Protein AF-A0A1M5PZ47-F1 (afdb_monomer)

Nearest PDB structures (foldseek):
  4nww-assembly1_B  TM=3.396E-01  e=5.829E-01  Orsay virus
  2ksv-assembly1_A  TM=4.263E-01  e=2.901E+00  Chryseobacterium proteolyticum
  2heq-assembly1_A  TM=3.522E-01  e=2.744E+00  Bacillus subtilis
  5va1-assembly1_A  TM=2.453E-01  e=4.043E+00  Homo sapiens
  7qfq-assembly1_A  TM=1.409E-01  e=3.240E+00  Clostridium botulinum

Foldseek 3Di:
DAPLPVPVQAEDEDDAQFKWFFAQAPPLFTAIDGPVCRSYGHDADQFWKKFWPAFWWFAPDPVDIDGDPFRMWTWHFPPPVDPPDHGTWTQTPVRDIGRSRGTDGGIMIGGNDHDDPPPPDDPDPPDDDDDDDDDDDDDD

Radius of gyration: 23.98 Å; Cα contacts (8 Å, |Δi|>4): 280; chains: 1; bounding box: 40×87×44 Å

Sequence (140 aa):
MCDYSLHAVASRPAKVGERLIATSFSGGTRGFAAEGEPKVAVCLLPGTELAFDQDVKYDQSWIWKKTTNFRVARFRKIDQDNPHRHHDALELPDGNVILVTHLSSGQRATVLQLPVSHQPEHATPTAEEHSKRNTPASAL

Secondary structure (DSSP, 8-state):
--GGGTTT--EEE--TT-EEEEEEPTTS-EEEEETTEEEEEEEPPTT-EEEESS--EEESSSS-EEE-S-SEEEEEE--TT-TTS--EEEE-TTS-EEEGGGBPTT-EEEEEE---------------------PPP---

Mean predicted aligned error: 10.0 Å

Solvent-accessible surface area (backbone atoms only — not comparable to full-atom values): 8350 Å² total; per-residue (Å²): 140,45,78,65,32,73,69,85,41,52,67,45,75,65,51,70,71,39,54,30,24,30,36,72,45,82,89,76,42,24,36,37,10,36,74,92,39,75,74,34,33,39,35,77,52,65,54,20,29,34,38,35,82,52,55,48,42,28,50,80,46,101,89,43,73,46,71,54,96,42,40,49,33,33,32,36,73,43,70,83,88,45,92,89,58,86,29,51,26,34,35,33,93,87,67,53,75,43,50,39,62,34,43,43,68,73,44,44,30,31,29,69,38,66,50,81,77,81,71,78,74,79,78,72,81,78,76,87,79,90,83,81,88,86,84,83,89,79,93,133

Organism: NCBI:txid1437360

pLDDT: mean 83.73, std 19.97, range [36.78, 98.69]

Structure (mmCIF, N/CA/C/O backbone):
data_AF-A0A1M5PZ47-F1
#
_entry.id   AF-A0A1M5PZ47-F1
#
loop_
_atom_site.group_PDB
_atom_site.id
_atom_site.type_symbol
_atom_site.label_atom_id
_atom_site.label_alt_id
_atom_site.label_comp_id
_atom_site.label_asym_id
_atom_site.label_entity_id
_atom_site.label_seq_id
_atom_site.pdbx_PDB_ins_code
_atom_site.Cartn_x
_atom_site.Cartn_y
_atom_site.Cartn_z
_atom_site.occupancy
_atom_site.B_iso_or_equiv
_atom_site.auth_seq_id
_atom_site.auth_comp_id
_atom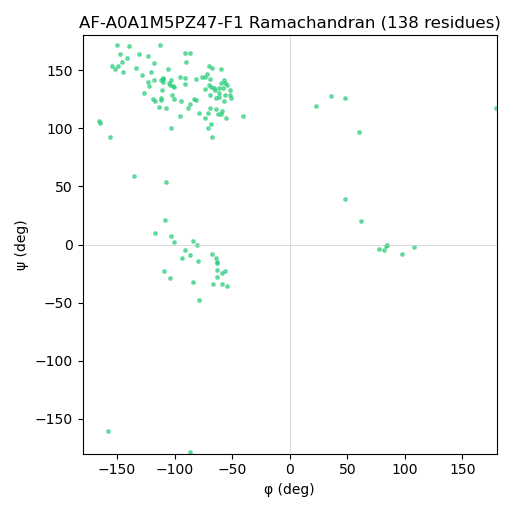_site.auth_asym_id
_atom_site.auth_atom_id
_atom_site.pdbx_PDB_model_num
ATOM 1 N N . MET A 1 1 ? 12.410 -5.212 5.366 1.00 64.94 1 MET A N 1
ATOM 2 C CA . MET A 1 1 ? 12.390 -3.778 5.012 1.00 64.94 1 MET A CA 1
ATOM 3 C C . MET A 1 1 ? 11.868 -3.669 3.584 1.00 64.94 1 MET A C 1
ATOM 5 O O . MET A 1 1 ? 12.267 -4.487 2.766 1.00 64.94 1 MET A O 1
ATOM 9 N N . CYS A 1 2 ? 10.932 -2.759 3.321 1.00 79.62 2 CYS A N 1
ATOM 10 C CA . CYS A 1 2 ? 10.276 -2.539 2.020 1.00 79.62 2 CYS A CA 1
ATOM 11 C C . CYS A 1 2 ? 10.666 -1.176 1.443 1.00 79.62 2 CYS A C 1
ATOM 13 O O . CYS A 1 2 ? 11.276 -0.367 2.150 1.00 79.62 2 CYS A O 1
ATOM 15 N N . ASP A 1 3 ? 10.292 -0.885 0.201 1.00 78.31 3 ASP A N 1
ATOM 16 C CA . ASP A 1 3 ? 10.836 0.265 -0.527 1.00 78.31 3 ASP A CA 1
ATOM 17 C C . ASP A 1 3 ? 10.406 1.597 0.103 1.00 78.31 3 ASP A C 1
ATOM 19 O O . ASP A 1 3 ? 11.182 2.545 0.184 1.00 78.31 3 ASP A O 1
ATOM 23 N N . TYR A 1 4 ? 9.193 1.666 0.652 1.00 70.19 4 TYR A N 1
ATOM 24 C CA . TYR A 1 4 ? 8.707 2.853 1.368 1.00 70.19 4 TYR A CA 1
ATOM 25 C C . TYR A 1 4 ? 9.201 2.959 2.822 1.00 70.19 4 TYR A C 1
ATOM 27 O O . TYR A 1 4 ? 8.895 3.944 3.488 1.00 70.19 4 TYR A O 1
ATOM 35 N N . SER A 1 5 ? 9.992 1.997 3.315 1.00 67.38 5 SER A N 1
ATOM 36 C CA . SER A 1 5 ? 10.646 2.061 4.639 1.00 67.38 5 SER A CA 1
ATOM 37 C C . SER A 1 5 ? 12.129 2.462 4.587 1.00 67.38 5 SER A C 1
ATOM 39 O O . SER A 1 5 ? 12.775 2.544 5.628 1.00 67.38 5 SER A O 1
ATOM 41 N N . LEU A 1 6 ? 12.676 2.746 3.395 1.00 60.38 6 LEU A N 1
ATOM 42 C CA . LEU A 1 6 ? 14.108 3.008 3.173 1.00 60.38 6 LEU A CA 1
ATOM 43 C C . LEU A 1 6 ? 14.671 4.262 3.880 1.00 60.38 6 LEU A C 1
ATOM 45 O O . LEU A 1 6 ? 15.884 4.368 4.037 1.00 60.38 6 LEU A O 1
ATOM 49 N N . HIS A 1 7 ? 13.834 5.186 4.365 1.00 62.53 7 HIS A N 1
ATOM 50 C CA . HIS A 1 7 ? 14.267 6.470 4.943 1.00 62.53 7 HIS A CA 1
ATOM 51 C C . HIS A 1 7 ? 14.120 6.561 6.474 1.00 62.53 7 HIS A C 1
ATOM 53 O O . HIS A 1 7 ? 13.512 7.498 6.984 1.00 62.53 7 HIS A O 1
ATOM 59 N N . ALA A 1 8 ? 14.681 5.600 7.217 1.00 65.12 8 ALA A N 1
ATOM 60 C CA . ALA A 1 8 ? 14.681 5.580 8.694 1.00 65.12 8 ALA A CA 1
ATOM 61 C C . ALA A 1 8 ? 13.285 5.510 9.353 1.00 65.12 8 ALA A C 1
ATOM 63 O O . ALA A 1 8 ? 13.120 5.818 10.534 1.00 65.12 8 ALA A O 1
ATOM 64 N N . VAL A 1 9 ? 12.275 5.064 8.604 1.00 80.00 9 VAL A N 1
ATOM 65 C CA . VAL A 1 9 ? 10.937 4.803 9.138 1.00 80.00 9 VAL A CA 1
ATOM 66 C C . VAL A 1 9 ? 10.939 3.412 9.765 1.00 80.00 9 VAL A C 1
ATOM 68 O O . VAL A 1 9 ? 11.286 2.430 9.105 1.00 80.00 9 VAL A O 1
ATOM 71 N N . ALA A 1 10 ? 10.539 3.311 11.035 1.00 88.94 10 ALA A N 1
ATOM 72 C CA . ALA A 1 10 ? 10.341 2.018 11.682 1.00 88.94 10 ALA A CA 1
ATOM 73 C C . ALA A 1 10 ? 9.374 1.166 10.846 1.00 88.94 10 ALA A C 1
ATOM 75 O O . ALA A 1 10 ? 8.365 1.675 10.361 1.00 88.94 10 ALA A O 1
ATOM 76 N N . SER A 1 11 ? 9.671 -0.121 10.665 1.00 92.38 11 SER A N 1
ATOM 77 C CA . SER A 1 11 ? 8.835 -1.003 9.848 1.00 92.38 11 SER A CA 1
ATOM 78 C C . SER A 1 11 ? 8.550 -2.330 10.531 1.00 92.38 11 SER A C 1
ATOM 80 O O . SER A 1 11 ? 9.344 -2.814 11.338 1.00 92.38 11 SER A O 1
ATOM 82 N N . ARG A 1 12 ? 7.405 -2.923 10.193 1.00 95.31 12 ARG A N 1
ATOM 83 C CA . ARG A 1 12 ? 6.991 -4.252 10.659 1.00 95.31 12 ARG A CA 1
ATOM 84 C C . ARG A 1 12 ? 6.201 -4.991 9.576 1.00 95.31 12 ARG A C 1
ATOM 86 O O . ARG A 1 12 ? 5.634 -4.330 8.709 1.00 95.31 12 ARG A O 1
ATOM 93 N N . PRO A 1 13 ? 6.135 -6.332 9.599 1.00 95.69 13 PRO A N 1
ATOM 94 C CA . PRO A 1 13 ? 5.319 -7.078 8.646 1.00 95.69 13 PRO A CA 1
ATOM 95 C C . PRO A 1 13 ? 3.818 -6.833 8.861 1.00 95.69 13 PRO A C 1
ATOM 97 O O . PRO A 1 13 ? 3.369 -6.565 9.982 1.00 95.69 13 PRO A O 1
ATOM 100 N N . ALA A 1 14 ? 3.059 -6.949 7.775 1.00 96.69 14 ALA A N 1
ATOM 101 C CA . ALA A 1 14 ? 1.602 -6.952 7.787 1.00 96.69 14 ALA A CA 1
ATOM 102 C C . ALA A 1 14 ? 1.025 -8.227 8.413 1.00 96.69 14 ALA A C 1
ATOM 104 O O . ALA A 1 14 ? 1.639 -9.296 8.364 1.00 96.69 14 ALA A O 1
ATOM 105 N N . LYS A 1 15 ? -0.185 -8.117 8.962 1.00 97.06 15 LYS A N 1
ATOM 106 C CA . LYS A 1 15 ? -0.958 -9.241 9.507 1.00 97.06 15 LYS A CA 1
ATOM 107 C C . LYS A 1 15 ? -2.294 -9.380 8.784 1.00 97.06 15 LYS A C 1
ATOM 109 O O . LYS A 1 15 ? -2.879 -8.389 8.364 1.00 97.06 15 LYS A O 1
ATOM 114 N N . VAL A 1 16 ? -2.800 -10.606 8.669 1.00 97.88 16 VAL A N 1
ATOM 115 C CA . VAL A 1 16 ? -4.150 -10.856 8.134 1.00 97.88 16 VAL A CA 1
ATOM 116 C C . VAL A 1 16 ? -5.198 -10.138 8.989 1.00 97.88 16 VAL A C 1
ATOM 118 O O . VAL A 1 16 ? -5.088 -10.110 10.213 1.00 97.88 16 VAL A O 1
ATOM 121 N N . GLY A 1 17 ? -6.197 -9.539 8.340 1.00 97.44 17 GLY A N 1
ATOM 122 C CA . GLY A 1 17 ? -7.259 -8.757 8.977 1.00 97.44 17 GLY A CA 1
ATOM 123 C C . GLY A 1 17 ? -6.844 -7.343 9.397 1.00 97.44 17 GLY A C 1
ATOM 124 O O . GLY A 1 17 ? -7.682 -6.568 9.855 1.00 97.44 17 GLY A O 1
ATOM 125 N N . GLU A 1 18 ? -5.573 -6.973 9.237 1.00 96.94 18 GLU A N 1
ATOM 126 C CA . GLU A 1 18 ? -5.078 -5.657 9.622 1.00 96.94 18 GLU A CA 1
ATOM 127 C C . GLU A 1 18 ? -5.644 -4.548 8.725 1.00 96.94 18 GLU A C 1
ATOM 129 O O . GLU A 1 18 ? -5.664 -4.679 7.499 1.00 96.94 18 GLU A O 1
ATOM 134 N N . ARG A 1 19 ? -6.073 -3.435 9.339 1.00 98.19 19 ARG A N 1
ATOM 135 C CA . ARG A 1 19 ? -6.499 -2.220 8.635 1.00 98.19 19 ARG A CA 1
ATOM 136 C C . ARG A 1 19 ? -5.315 -1.293 8.388 1.00 98.19 19 ARG A C 1
ATOM 138 O O . ARG A 1 19 ? -4.695 -0.775 9.319 1.00 98.19 19 ARG A O 1
ATOM 145 N N . LEU A 1 20 ? -5.047 -1.069 7.113 1.00 98.31 20 LEU A N 1
ATOM 146 C CA . LEU A 1 20 ? -3.978 -0.238 6.594 1.00 98.31 20 LEU A CA 1
ATOM 147 C C . LEU A 1 20 ? -4.524 1.076 6.050 1.00 98.31 20 LEU A C 1
ATOM 149 O O . LEU A 1 20 ? -5.635 1.142 5.525 1.00 98.31 20 LEU A O 1
ATOM 153 N N . ILE A 1 21 ? -3.692 2.107 6.108 1.00 97.81 21 ILE A N 1
ATOM 154 C CA . ILE A 1 21 ? -3.918 3.404 5.487 1.00 97.81 21 ILE A CA 1
ATOM 155 C C . ILE A 1 21 ? -2.719 3.779 4.615 1.00 97.81 21 ILE A C 1
ATOM 157 O O . ILE A 1 21 ? -1.562 3.720 5.046 1.00 97.81 21 ILE A O 1
ATOM 161 N N . ALA A 1 22 ? -2.997 4.171 3.372 1.00 96.81 22 ALA A N 1
ATOM 162 C CA . ALA A 1 22 ? -2.004 4.715 2.460 1.00 96.81 22 ALA A CA 1
ATOM 163 C C . ALA A 1 22 ? -1.452 6.020 3.048 1.00 96.81 22 ALA A C 1
ATOM 165 O O . ALA A 1 22 ? -2.170 7.013 3.162 1.00 96.81 22 ALA A O 1
ATOM 166 N N . THR A 1 23 ? -0.185 6.010 3.441 1.00 94.62 23 THR A N 1
ATOM 167 C CA . THR A 1 23 ? 0.457 7.082 4.205 1.00 94.62 23 THR A CA 1
ATOM 168 C C . THR A 1 23 ? 1.655 7.615 3.446 1.00 94.62 23 THR A C 1
ATOM 170 O O . THR A 1 23 ? 2.444 6.851 2.890 1.00 94.62 23 THR A O 1
ATOM 173 N N . SER A 1 24 ? 1.792 8.938 3.419 1.00 91.94 24 SER A N 1
ATOM 174 C CA . SER A 1 24 ? 3.028 9.582 2.985 1.00 91.94 24 SER A CA 1
ATOM 175 C C . SER A 1 24 ? 3.969 9.702 4.180 1.00 91.94 24 SER A C 1
ATOM 177 O O . SER A 1 24 ? 3.619 10.318 5.185 1.00 91.94 24 SER A O 1
ATOM 179 N N . PHE A 1 25 ? 5.148 9.100 4.068 1.00 88.44 25 PHE A N 1
ATOM 180 C CA . PHE A 1 25 ? 6.177 9.126 5.098 1.00 88.44 25 PHE A CA 1
ATOM 181 C C . PHE A 1 25 ? 7.137 10.307 4.898 1.00 88.44 25 PHE A C 1
ATOM 183 O O . PHE A 1 25 ? 7.180 10.943 3.839 1.00 88.44 25 PHE A O 1
ATOM 190 N N . SER A 1 26 ? 7.924 10.614 5.933 1.00 76.62 26 SER A N 1
ATOM 191 C CA . SER A 1 26 ? 9.000 11.605 5.853 1.00 76.62 26 SER A CA 1
ATOM 192 C C . SER A 1 26 ? 9.981 11.227 4.739 1.00 76.62 26 SER A C 1
ATOM 194 O O . SER A 1 26 ? 10.513 10.120 4.741 1.00 76.62 26 SER A O 1
ATOM 196 N N . GLY A 1 27 ? 10.201 12.138 3.788 1.00 71.62 27 GLY A N 1
ATOM 197 C CA . GLY A 1 27 ? 10.962 11.871 2.558 1.00 71.62 27 GLY A CA 1
ATOM 198 C C . GLY A 1 27 ? 10.101 11.788 1.292 1.00 71.62 27 GLY A C 1
ATOM 199 O O . GLY A 1 27 ? 10.640 11.651 0.202 1.00 71.62 27 GLY A O 1
ATOM 200 N N . GLY A 1 28 ? 8.773 11.912 1.412 1.00 74.12 28 GLY A N 1
ATOM 201 C CA . GLY A 1 28 ? 7.863 12.026 0.266 1.00 74.12 28 GLY A CA 1
ATOM 202 C C . GLY A 1 28 ? 7.458 10.691 -0.363 1.00 74.12 28 GLY A C 1
ATOM 203 O O . GLY A 1 28 ? 6.641 10.676 -1.282 1.00 74.12 28 GLY A O 1
ATOM 204 N N . THR A 1 29 ? 7.964 9.569 0.151 1.00 85.38 29 THR A N 1
ATOM 205 C CA . THR A 1 29 ? 7.539 8.234 -0.273 1.00 85.38 29 THR A CA 1
ATOM 206 C C . THR A 1 29 ? 6.154 7.917 0.282 1.00 85.38 29 THR A C 1
ATOM 208 O O . THR A 1 29 ? 5.790 8.311 1.393 1.00 85.38 29 THR A O 1
ATOM 211 N N . ARG A 1 30 ? 5.352 7.198 -0.503 1.00 91.69 30 ARG A N 1
ATOM 212 C CA . ARG A 1 30 ? 4.040 6.713 -0.076 1.00 91.69 30 ARG A CA 1
ATOM 213 C C . ARG A 1 30 ? 4.077 5.202 0.092 1.00 91.69 30 ARG A C 1
ATOM 215 O O . ARG A 1 30 ? 4.716 4.507 -0.692 1.00 91.69 30 ARG A O 1
ATOM 222 N N . GLY A 1 31 ? 3.414 4.725 1.133 1.00 94.56 31 GLY A N 1
ATOM 223 C CA . GLY A 1 31 ? 3.362 3.321 1.516 1.00 94.56 31 GLY A CA 1
ATOM 224 C C . GLY A 1 31 ? 2.138 3.031 2.368 1.00 94.56 31 GLY A C 1
ATOM 225 O O . GLY A 1 31 ? 1.189 3.814 2.380 1.00 94.56 31 GLY A O 1
ATOM 226 N N . PHE A 1 32 ? 2.169 1.929 3.109 1.00 96.69 32 PHE A N 1
ATOM 227 C CA . PHE A 1 32 ? 1.109 1.568 4.046 1.00 96.69 32 PHE A CA 1
ATOM 228 C C . PHE A 1 32 ? 1.582 1.704 5.490 1.00 96.69 32 PHE A C 1
ATOM 230 O O . PHE A 1 32 ? 2.727 1.393 5.810 1.00 96.69 32 PHE A O 1
ATOM 237 N N . ALA A 1 33 ? 0.680 2.144 6.358 1.00 96.62 33 ALA A N 1
ATOM 238 C CA . ALA A 1 33 ? 0.812 2.100 7.810 1.00 96.62 33 ALA A CA 1
ATOM 239 C 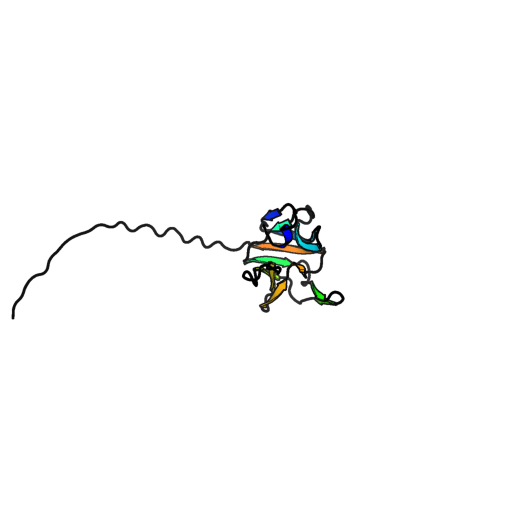C . ALA A 1 33 ? -0.469 1.507 8.405 1.00 96.62 33 ALA A C 1
ATOM 241 O O . ALA A 1 33 ? -1.497 1.478 7.728 1.00 96.62 33 ALA A O 1
ATOM 242 N N . ALA A 1 34 ? -0.446 1.069 9.661 1.00 97.00 34 ALA A N 1
ATOM 243 C CA . ALA A 1 34 ? -1.689 0.755 10.361 1.00 97.00 34 ALA A CA 1
ATOM 244 C C . ALA A 1 34 ? -2.439 2.047 10.706 1.00 97.00 34 ALA A C 1
ATOM 246 O O . ALA A 1 34 ? -1.808 3.060 11.009 1.00 97.00 34 ALA A O 1
ATOM 247 N N . GLU A 1 35 ? -3.776 2.017 10.709 1.00 92.69 35 GLU A N 1
ATOM 248 C CA . GLU A 1 35 ? -4.590 3.217 10.987 1.00 92.69 35 GLU A CA 1
ATOM 249 C C . GLU A 1 35 ? -4.239 3.896 12.324 1.00 92.69 35 GLU A C 1
ATOM 251 O O . GLU A 1 35 ? -4.256 5.123 12.412 1.00 92.69 35 GLU A O 1
ATOM 256 N N . GLY A 1 36 ? -3.888 3.113 13.350 1.00 92.19 36 GLY A N 1
ATOM 257 C CA . GLY A 1 36 ? -3.487 3.617 14.669 1.00 92.19 3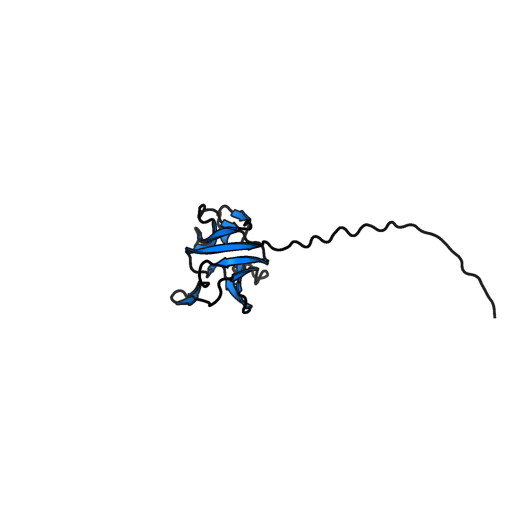6 GLY A CA 1
ATOM 258 C C . GLY A 1 36 ? -2.000 3.968 14.812 1.00 92.19 36 GLY A C 1
ATOM 259 O O . GLY A 1 36 ? -1.612 4.551 15.820 1.00 92.19 36 GLY A O 1
ATOM 260 N N . GLU A 1 37 ? -1.159 3.635 13.829 1.00 93.25 37 GLU A N 1
ATOM 261 C CA . GLU A 1 37 ? 0.305 3.766 13.911 1.00 93.25 37 GLU A CA 1
ATOM 262 C C . GLU A 1 37 ? 0.901 4.385 12.626 1.00 93.25 37 GLU A C 1
ATOM 264 O O . GLU A 1 37 ? 1.777 3.788 11.999 1.00 93.25 37 GLU A O 1
ATOM 269 N N . PRO A 1 38 ? 0.503 5.607 12.212 1.00 90.00 38 PRO A N 1
ATOM 270 C CA . PRO A 1 38 ? 0.894 6.189 10.918 1.00 90.00 38 PRO A CA 1
ATOM 271 C C . PRO A 1 38 ? 2.402 6.458 10.757 1.00 90.00 38 PRO A C 1
ATOM 273 O O . PRO A 1 38 ? 2.866 6.761 9.662 1.00 90.00 38 PRO A O 1
ATOM 276 N N . LYS A 1 39 ? 3.186 6.370 11.840 1.00 90.12 39 LYS A N 1
ATOM 277 C CA . LYS A 1 39 ? 4.651 6.540 11.827 1.00 90.12 39 LYS A CA 1
ATOM 278 C C . LYS A 1 39 ? 5.417 5.228 11.624 1.00 90.12 39 LYS A C 1
ATOM 280 O O . LYS A 1 39 ? 6.641 5.267 11.531 1.00 90.12 39 LYS A O 1
ATOM 285 N N . VAL A 1 40 ? 4.724 4.088 11.585 1.00 92.69 40 VAL A N 1
ATOM 286 C CA . VAL A 1 40 ? 5.322 2.763 11.399 1.00 92.69 40 VAL A CA 1
ATOM 287 C C . VAL A 1 40 ? 4.866 2.205 10.058 1.00 92.69 40 VAL A C 1
ATOM 289 O O . VAL A 1 40 ? 3.677 1.996 9.824 1.00 92.69 40 VAL A O 1
ATOM 292 N N . ALA A 1 41 ? 5.821 1.953 9.168 1.00 94.31 41 ALA A N 1
ATOM 293 C CA . ALA A 1 41 ? 5.545 1.341 7.882 1.00 94.31 41 ALA A CA 1
ATOM 294 C C . ALA A 1 41 ? 5.125 -0.122 8.069 1.00 94.31 41 ALA A C 1
ATOM 296 O O . ALA A 1 41 ? 5.823 -0.921 8.701 1.00 94.31 41 ALA A O 1
ATOM 297 N N . VAL A 1 42 ? 3.996 -0.487 7.475 1.00 96.44 42 VAL A N 1
ATOM 298 C CA . VAL A 1 42 ? 3.536 -1.870 7.407 1.00 96.44 42 VAL A CA 1
ATOM 299 C C . VAL A 1 42 ? 3.982 -2.460 6.083 1.00 96.44 42 VAL A C 1
ATOM 301 O O . VAL A 1 42 ? 3.490 -2.081 5.029 1.00 96.44 42 VAL A O 1
ATOM 304 N N . CYS A 1 43 ? 4.930 -3.383 6.170 1.00 95.50 43 CYS A N 1
ATOM 305 C CA . CYS A 1 43 ? 5.567 -4.066 5.060 1.00 95.50 43 CYS A CA 1
ATOM 306 C C . CYS A 1 43 ? 4.722 -5.235 4.543 1.00 95.50 43 CYS A C 1
ATOM 308 O O . CYS A 1 43 ? 4.420 -6.165 5.295 1.00 95.50 43 CYS A O 1
ATOM 310 N N . LEU A 1 44 ? 4.414 -5.220 3.246 1.00 96.31 44 LEU A N 1
ATOM 311 C CA . LEU A 1 44 ? 3.683 -6.285 2.554 1.00 96.31 44 LEU A CA 1
ATOM 312 C C . LEU A 1 44 ? 4.649 -7.269 1.886 1.00 96.31 44 LEU A C 1
ATOM 314 O O . LEU A 1 44 ? 5.702 -6.876 1.380 1.00 96.31 44 LEU A O 1
ATOM 318 N N . LEU A 1 45 ? 4.284 -8.551 1.874 1.00 95.38 45 LEU A N 1
ATOM 319 C CA . LEU A 1 45 ? 5.019 -9.578 1.140 1.00 95.38 45 LEU A CA 1
ATOM 320 C C . LEU A 1 45 ? 4.439 -9.704 -0.278 1.00 95.38 45 LEU A C 1
ATOM 322 O O . LEU A 1 45 ? 3.221 -9.603 -0.433 1.00 95.38 45 LEU A O 1
ATOM 326 N N . PRO A 1 46 ? 5.255 -9.939 -1.326 1.00 95.75 46 PRO A N 1
ATOM 327 C CA . PRO A 1 46 ? 4.737 -10.266 -2.656 1.00 95.75 46 PRO A CA 1
ATOM 328 C C . PRO A 1 46 ? 3.716 -11.408 -2.585 1.00 95.75 46 PRO A C 1
ATOM 330 O O . PRO A 1 46 ? 4.004 -12.459 -2.024 1.00 95.75 46 PRO A O 1
ATOM 333 N N . GLY A 1 47 ? 2.522 -11.180 -3.127 1.00 96.62 47 GLY A N 1
ATOM 334 C CA . GLY A 1 47 ? 1.371 -12.074 -3.026 1.00 96.62 47 GLY A CA 1
ATOM 335 C C . GLY A 1 47 ? 0.362 -11.711 -1.931 1.00 96.62 47 GLY A C 1
ATOM 336 O O . GLY A 1 47 ? -0.715 -12.293 -1.920 1.00 96.62 47 GLY A O 1
ATOM 337 N N . THR A 1 48 ? 0.647 -10.747 -1.045 1.00 98.25 48 THR A N 1
ATOM 338 C CA . THR A 1 48 ? -0.343 -10.237 -0.082 1.00 98.25 48 THR A CA 1
ATOM 339 C C . THR A 1 48 ? -1.529 -9.615 -0.817 1.00 98.25 48 THR A C 1
ATOM 341 O O . THR A 1 48 ? -1.338 -8.757 -1.676 1.00 98.25 48 THR A O 1
ATOM 344 N N . GLU A 1 49 ? -2.751 -9.992 -0.457 1.00 98.44 49 GLU A N 1
ATOM 345 C CA . GLU A 1 49 ? -3.964 -9.425 -1.050 1.00 98.44 49 GLU A CA 1
ATOM 346 C C . GLU A 1 49 ? -4.628 -8.422 -0.114 1.00 98.44 49 GLU A C 1
ATOM 348 O O . GLU A 1 49 ? -4.686 -8.614 1.104 1.00 98.44 49 GLU A O 1
ATOM 353 N N . LEU A 1 50 ? -5.140 -7.347 -0.702 1.00 98.69 50 LEU A N 1
ATOM 354 C CA . LEU A 1 50 ? -5.761 -6.230 -0.009 1.00 98.69 50 LEU A CA 1
ATOM 355 C C . LEU A 1 50 ? -7.188 -6.022 -0.516 1.00 98.69 50 LEU A C 1
ATOM 357 O O . LEU A 1 50 ? -7.418 -6.054 -1.724 1.00 98.69 50 LEU A O 1
ATOM 361 N N . ALA A 1 51 ? -8.113 -5.720 0.394 1.00 98.69 51 ALA A N 1
ATOM 362 C CA . ALA A 1 51 ? -9.432 -5.174 0.084 1.00 98.69 51 ALA A CA 1
ATOM 363 C C . ALA A 1 51 ? -9.487 -3.702 0.485 1.00 98.69 51 ALA A C 1
ATOM 365 O O . ALA A 1 51 ? -9.363 -3.380 1.659 1.00 98.69 51 ALA A O 1
ATOM 366 N N . PHE A 1 52 ? -9.692 -2.812 -0.473 1.00 98.69 52 PHE A N 1
ATOM 367 C CA . PHE A 1 52 ? -9.866 -1.386 -0.252 1.00 98.69 52 PHE A CA 1
ATOM 368 C C . PHE A 1 52 ? -11.302 -1.059 0.157 1.00 98.69 52 PHE A C 1
ATOM 370 O O . PHE A 1 52 ? -12.260 -1.605 -0.391 1.00 98.69 52 PHE A O 1
ATOM 377 N N . ASP A 1 53 ? -11.455 -0.094 1.067 1.00 98.50 53 ASP A N 1
ATOM 378 C CA . ASP A 1 53 ? -12.776 0.380 1.501 1.00 98.50 53 ASP A CA 1
ATOM 379 C C . ASP A 1 53 ? -13.557 1.013 0.325 1.00 98.50 53 ASP A C 1
ATOM 381 O O . ASP A 1 53 ? -14.787 1.013 0.318 1.00 98.50 53 ASP A O 1
ATOM 385 N N . GLN A 1 54 ? -12.848 1.566 -0.667 1.00 98.38 54 GLN A N 1
ATOM 386 C CA . GLN A 1 54 ? -13.372 2.250 -1.855 1.00 98.38 54 GLN A CA 1
ATOM 387 C C . GLN A 1 54 ? -12.556 1.869 -3.096 1.00 98.38 54 GLN A C 1
ATOM 389 O O . GLN A 1 54 ? -11.500 1.251 -2.979 1.00 98.38 54 GLN A O 1
ATOM 394 N N . ASP A 1 55 ? -13.024 2.262 -4.280 1.00 98.44 55 ASP A N 1
ATOM 395 C CA . ASP A 1 55 ? -12.303 2.006 -5.529 1.00 98.44 55 ASP A CA 1
ATOM 396 C C . ASP A 1 55 ? -10.895 2.610 -5.486 1.00 98.44 55 ASP A C 1
ATOM 398 O O . ASP A 1 55 ? -10.724 3.763 -5.075 1.00 98.44 55 ASP A O 1
ATOM 402 N N . VAL A 1 56 ? -9.892 1.838 -5.915 1.00 98.12 56 VAL A N 1
ATOM 403 C CA . VAL A 1 56 ? -8.482 2.239 -5.827 1.00 98.12 56 VAL A CA 1
ATOM 404 C C . VAL A 1 56 ? -8.249 3.506 -6.647 1.00 98.12 56 VAL A C 1
ATOM 406 O O . VAL A 1 56 ? -8.551 3.549 -7.844 1.00 98.12 56 VAL A O 1
ATOM 409 N N . LYS A 1 57 ? -7.670 4.523 -6.006 1.00 97.50 57 LYS A N 1
ATOM 410 C CA . LYS A 1 57 ? -7.266 5.800 -6.607 1.00 97.50 57 LYS A CA 1
ATOM 411 C C . LYS A 1 57 ? -5.755 5.933 -6.639 1.00 97.50 57 LYS A C 1
ATOM 413 O O . LYS A 1 57 ? -5.070 5.573 -5.679 1.00 97.50 57 LYS A O 1
ATOM 418 N N . TYR A 1 58 ? -5.230 6.500 -7.713 1.00 96.19 58 TYR A N 1
ATOM 419 C CA . TYR A 1 58 ? -3.802 6.740 -7.860 1.00 96.19 58 TYR A CA 1
ATOM 420 C C . TYR A 1 58 ? -3.521 7.983 -8.700 1.00 96.19 58 TYR A C 1
ATOM 422 O O . TYR A 1 58 ? -4.326 8.397 -9.536 1.00 96.19 58 TYR A O 1
ATOM 430 N N . ASP A 1 59 ? -2.371 8.587 -8.451 1.00 92.81 59 ASP A N 1
ATOM 431 C CA . ASP A 1 59 ? -1.871 9.761 -9.141 1.00 92.81 59 ASP A CA 1
ATOM 432 C C . ASP A 1 59 ? -1.287 9.298 -10.492 1.00 92.81 59 ASP A C 1
ATOM 434 O O . ASP A 1 59 ? -0.317 8.539 -10.547 1.00 92.81 59 ASP A O 1
ATOM 438 N N . GLN A 1 60 ? -1.913 9.700 -11.603 1.00 88.25 60 GLN A N 1
ATOM 439 C CA .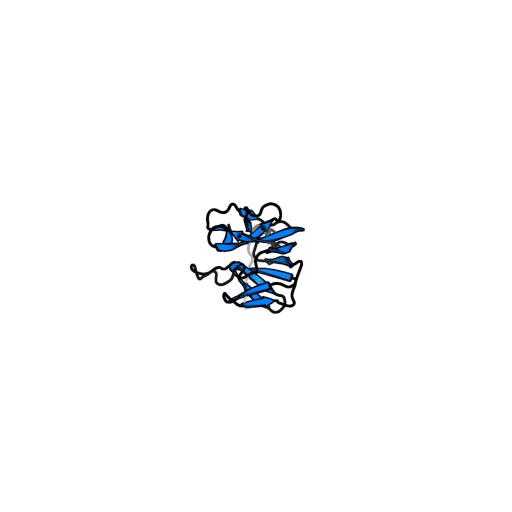 GLN A 1 60 ? -1.415 9.426 -12.961 1.00 88.25 60 GLN A CA 1
ATOM 440 C C . GLN A 1 60 ? -0.380 10.477 -13.386 1.00 88.25 60 GLN A C 1
ATOM 442 O O . GLN A 1 60 ? 0.547 10.198 -14.140 1.00 88.25 60 GLN A O 1
ATOM 447 N N . SER A 1 61 ? -0.566 11.699 -12.900 1.00 84.31 61 SER A N 1
ATOM 448 C CA . SER A 1 61 ? 0.330 12.840 -13.035 1.00 84.31 61 SER A CA 1
ATOM 449 C C . SER A 1 61 ? 0.142 13.727 -11.803 1.00 84.31 61 SER A C 1
ATOM 451 O O . SER A 1 61 ? -0.800 13.536 -11.035 1.00 84.31 61 SER A O 1
ATOM 453 N N . TRP A 1 62 ? 0.990 14.738 -11.637 1.00 74.12 62 TRP A N 1
ATOM 454 C CA . TRP A 1 62 ? 0.941 15.674 -10.510 1.00 74.12 62 TRP A CA 1
ATOM 455 C C . TRP A 1 62 ? -0.414 16.395 -10.354 1.00 74.12 62 TRP A C 1
ATOM 457 O O . TRP A 1 62 ? -0.754 16.844 -9.265 1.00 74.12 62 TRP A O 1
ATOM 467 N N . ILE A 1 63 ? -1.200 16.491 -11.434 1.00 81.50 63 ILE A N 1
ATOM 468 C CA . ILE A 1 63 ? -2.487 17.209 -11.474 1.00 81.50 63 ILE A CA 1
ATOM 469 C C . ILE A 1 63 ? -3.683 16.243 -11.586 1.00 81.50 63 ILE A C 1
ATOM 471 O O . ILE A 1 63 ? -4.800 16.589 -11.210 1.00 81.50 63 ILE A O 1
ATOM 475 N N . TRP A 1 64 ? -3.473 15.023 -12.090 1.00 88.19 64 TRP A N 1
ATOM 476 C CA . TRP A 1 64 ? -4.556 14.109 -12.465 1.00 88.19 64 TRP A CA 1
ATOM 477 C C . TRP A 1 64 ? -4.545 12.834 -11.632 1.00 88.19 64 TRP A C 1
ATOM 479 O O . TRP A 1 64 ? -3.574 12.074 -11.635 1.00 88.19 64 TRP A O 1
ATOM 489 N N . LYS A 1 65 ? -5.679 12.575 -10.979 1.00 92.56 65 LYS A N 1
ATOM 490 C CA . LYS A 1 65 ? -5.955 11.325 -10.270 1.00 92.56 65 LYS A CA 1
ATOM 491 C C . LYS A 1 65 ? -6.847 10.438 -11.114 1.00 92.56 65 LYS A C 1
ATOM 493 O O . LYS A 1 65 ? -7.854 10.897 -11.651 1.00 92.56 65 LYS A O 1
ATOM 498 N N . LYS A 1 66 ? -6.512 9.157 -11.169 1.00 95.25 66 LYS A N 1
ATOM 499 C CA . LYS A 1 66 ? -7.344 8.127 -11.776 1.00 95.25 66 LYS A CA 1
ATOM 500 C C . LYS A 1 66 ? -7.998 7.297 -10.678 1.00 95.25 66 LYS A C 1
ATOM 502 O O . LYS A 1 66 ? -7.372 6.985 -9.668 1.00 95.25 66 LYS A O 1
ATOM 507 N N . THR A 1 67 ? -9.269 6.971 -10.879 1.00 96.88 67 THR A N 1
ATOM 508 C CA . THR A 1 67 ? -10.026 6.033 -10.042 1.00 96.88 67 THR A CA 1
ATOM 509 C C . THR A 1 67 ? -10.286 4.790 -10.878 1.00 96.88 67 THR A C 1
ATOM 511 O O . THR A 1 67 ? -10.627 4.896 -12.056 1.00 96.88 67 THR A O 1
ATOM 514 N N . THR A 1 68 ? -10.044 3.626 -10.296 1.00 96.38 68 THR A N 1
ATOM 515 C CA . THR A 1 68 ? -10.316 2.326 -10.918 1.00 96.38 68 THR A CA 1
ATOM 516 C C . THR A 1 68 ? -11.763 1.912 -10.636 1.00 96.38 68 THR A C 1
ATOM 518 O O . THR A 1 68 ? -12.496 2.640 -9.981 1.00 96.38 68 THR A O 1
ATOM 521 N N . ASN A 1 69 ? -12.183 0.743 -11.105 1.00 97.44 69 ASN A N 1
ATOM 522 C CA . ASN A 1 69 ? -13.434 0.083 -10.715 1.00 97.44 69 ASN A CA 1
ATOM 523 C C . ASN A 1 69 ? -13.172 -1.158 -9.839 1.00 97.44 69 ASN A C 1
ATOM 525 O O . ASN A 1 69 ? -14.011 -2.054 -9.759 1.00 97.44 69 ASN A O 1
ATOM 529 N N . PHE A 1 70 ? -11.992 -1.230 -9.212 1.00 98.19 70 PHE A N 1
ATOM 530 C CA . PHE A 1 70 ? -11.565 -2.361 -8.395 1.00 98.19 70 PHE A CA 1
ATOM 531 C C . PHE A 1 70 ? -11.343 -1.934 -6.951 1.00 98.19 70 PHE A C 1
ATOM 533 O O . PHE A 1 70 ? -10.800 -0.867 -6.667 1.00 98.19 70 PHE A O 1
ATOM 540 N N . ARG A 1 71 ? -11.732 -2.820 -6.034 1.00 98.44 71 ARG A N 1
ATOM 541 C CA . ARG A 1 71 ? -11.512 -2.685 -4.586 1.00 98.44 71 ARG A CA 1
ATOM 542 C C . ARG A 1 71 ? -10.624 -3.778 -4.028 1.00 98.44 71 ARG A C 1
ATOM 544 O O . ARG A 1 71 ? -10.514 -3.921 -2.822 1.00 98.44 71 ARG A O 1
ATOM 551 N N . VAL A 1 72 ? -10.007 -4.569 -4.889 1.00 98.50 72 VAL A N 1
ATOM 552 C CA . VAL A 1 72 ? -9.063 -5.603 -4.489 1.00 98.50 72 VAL A CA 1
ATOM 553 C C . VAL A 1 72 ? -7.788 -5.433 -5.286 1.00 98.50 72 VAL A C 1
ATOM 555 O O . VAL A 1 72 ? -7.830 -5.002 -6.440 1.00 98.50 72 VAL A O 1
ATOM 558 N N . ALA A 1 73 ? -6.662 -5.742 -4.661 1.00 98.50 73 ALA A N 1
ATOM 559 C CA . ALA A 1 73 ? -5.377 -5.751 -5.332 1.00 98.50 73 ALA A CA 1
ATOM 560 C C . ALA A 1 73 ? -4.433 -6.751 -4.674 1.00 98.50 73 ALA A C 1
ATOM 562 O O . ALA A 1 73 ? -4.491 -6.972 -3.462 1.00 98.50 73 ALA A O 1
ATOM 563 N N . ARG A 1 74 ? -3.517 -7.298 -5.469 1.00 98.50 74 ARG A N 1
ATOM 564 C CA . ARG A 1 74 ? -2.417 -8.129 -4.992 1.00 98.50 74 ARG A CA 1
ATOM 565 C C . ARG A 1 74 ? -1.132 -7.319 -4.978 1.00 98.50 74 ARG A C 1
ATOM 567 O O . ARG A 1 74 ? -0.748 -6.719 -5.978 1.00 98.50 74 ARG A O 1
ATOM 574 N N . PHE A 1 75 ? -0.440 -7.316 -3.853 1.00 97.88 75 PHE A N 1
ATOM 575 C CA . PHE A 1 75 ? 0.878 -6.720 -3.746 1.00 97.88 75 PHE A CA 1
ATOM 576 C C . PHE A 1 75 ? 1.911 -7.553 -4.508 1.00 97.88 75 PHE A C 1
ATOM 578 O O . PHE A 1 75 ? 1.938 -8.780 -4.412 1.00 97.88 75 PHE A O 1
ATOM 585 N N . ARG A 1 76 ? 2.802 -6.890 -5.240 1.00 95.81 76 ARG A N 1
ATOM 586 C CA . ARG A 1 76 ? 3.934 -7.509 -5.938 1.00 95.81 76 ARG A CA 1
ATOM 587 C C . ARG A 1 76 ? 5.123 -6.555 -5.973 1.00 95.81 76 ARG A C 1
ATOM 589 O O . ARG A 1 76 ? 4.971 -5.355 -5.763 1.00 95.81 76 ARG A O 1
ATOM 596 N N . LYS A 1 77 ? 6.300 -7.098 -6.277 1.00 94.25 77 LYS A N 1
ATOM 597 C CA . LYS A 1 77 ? 7.484 -6.309 -6.633 1.00 94.25 77 LYS A CA 1
ATOM 598 C C . LYS A 1 77 ? 7.707 -6.381 -8.146 1.00 94.25 77 LYS A C 1
ATOM 600 O O . LYS A 1 77 ? 7.549 -7.455 -8.727 1.00 94.25 77 LYS A O 1
ATOM 605 N N . ILE A 1 78 ? 8.026 -5.253 -8.773 1.00 93.56 78 ILE A N 1
ATOM 606 C CA . ILE A 1 78 ? 8.321 -5.135 -10.212 1.00 93.56 78 ILE A CA 1
ATOM 607 C C . ILE A 1 78 ? 9.705 -4.527 -10.444 1.00 93.56 78 ILE A C 1
ATOM 609 O O . ILE A 1 78 ? 10.257 -3.913 -9.535 1.00 93.56 78 ILE A O 1
ATOM 613 N N . ASP A 1 79 ? 10.255 -4.698 -11.650 1.00 89.75 79 AS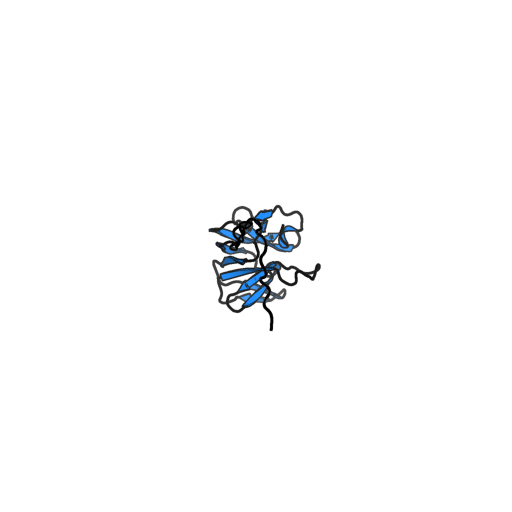P A N 1
ATOM 614 C CA . ASP A 1 79 ? 11.521 -4.091 -12.097 1.00 89.75 79 ASP A CA 1
ATOM 615 C C . ASP A 1 79 ? 12.670 -4.246 -11.081 1.00 89.75 79 ASP A C 1
ATOM 617 O O . ASP A 1 79 ? 13.410 -3.300 -10.827 1.00 89.75 79 ASP A O 1
ATOM 621 N N . GLN A 1 80 ? 12.776 -5.406 -10.417 1.00 86.44 80 GLN A N 1
ATOM 622 C CA . GLN A 1 80 ? 13.704 -5.624 -9.290 1.00 86.44 80 GLN A CA 1
ATOM 623 C C . GLN A 1 80 ? 15.186 -5.507 -9.678 1.00 86.44 80 GLN A C 1
ATOM 625 O O . GLN A 1 80 ? 16.051 -5.398 -8.814 1.00 86.44 80 GLN A O 1
ATOM 630 N N . ASP A 1 81 ? 15.470 -5.544 -10.972 1.00 87.88 81 ASP A N 1
ATOM 631 C CA . ASP A 1 81 ? 16.774 -5.357 -11.589 1.00 87.88 81 ASP A CA 1
ATOM 632 C C . ASP A 1 81 ? 17.183 -3.878 -11.717 1.00 87.88 81 ASP A C 1
ATOM 634 O O . ASP A 1 81 ? 18.359 -3.592 -11.942 1.00 87.88 81 ASP A O 1
ATOM 638 N N . ASN A 1 82 ? 16.257 -2.927 -11.538 1.00 87.00 82 ASN A N 1
ATOM 639 C CA . ASN A 1 82 ? 16.537 -1.497 -11.654 1.00 87.00 82 ASN A CA 1
ATOM 640 C C . ASN A 1 82 ? 16.648 -0.798 -10.283 1.00 87.00 82 ASN A C 1
ATOM 642 O O . ASN A 1 82 ? 15.633 -0.382 -9.726 1.00 87.00 82 ASN A O 1
ATOM 646 N N . PRO A 1 83 ? 17.860 -0.530 -9.771 1.00 82.38 83 PRO A N 1
ATOM 647 C CA . PRO A 1 83 ? 18.054 -0.000 -8.418 1.00 82.38 83 PRO A CA 1
ATOM 648 C C . PRO A 1 83 ? 17.535 1.434 -8.204 1.00 82.38 83 PRO A C 1
ATOM 650 O O . PRO A 1 83 ? 17.541 1.923 -7.077 1.00 82.38 83 PRO A O 1
ATOM 653 N N . HIS A 1 84 ? 17.122 2.139 -9.262 1.00 83.00 84 HIS A N 1
ATOM 654 C CA . HIS A 1 84 ? 16.693 3.539 -9.200 1.00 83.00 84 HIS A CA 1
ATOM 655 C C . HIS A 1 84 ? 15.171 3.722 -9.246 1.00 83.00 84 HIS A C 1
ATOM 657 O O . HIS A 1 84 ? 14.697 4.856 -9.357 1.00 83.00 84 HIS A O 1
ATOM 663 N N . ARG A 1 85 ? 14.387 2.638 -9.185 1.00 84.69 85 ARG A N 1
ATOM 664 C CA . ARG A 1 85 ? 12.920 2.695 -9.226 1.00 84.69 85 ARG A CA 1
ATOM 665 C C . ARG A 1 85 ? 12.304 2.151 -7.947 1.00 84.69 85 ARG A C 1
ATOM 667 O O . ARG A 1 85 ? 12.890 1.344 -7.243 1.00 84.69 85 ARG A O 1
ATOM 674 N N . HIS A 1 86 ? 11.082 2.592 -7.668 1.00 89.06 86 HIS A N 1
ATOM 675 C CA . HIS A 1 86 ? 10.238 1.903 -6.702 1.00 89.06 86 HIS A CA 1
ATOM 676 C C . HIS A 1 86 ? 9.725 0.605 -7.327 1.00 89.06 86 HIS A C 1
ATOM 678 O O . HI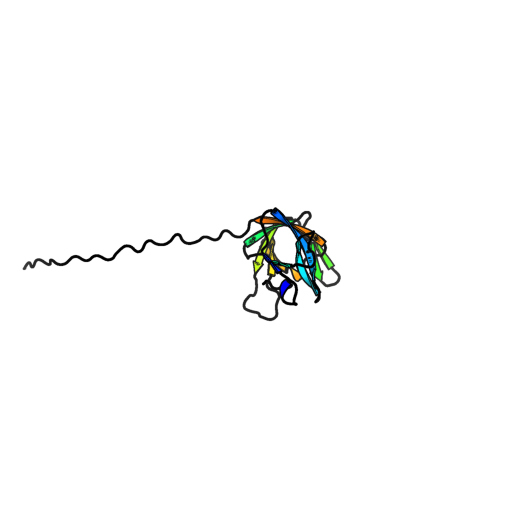S A 1 86 ? 9.250 0.613 -8.463 1.00 89.06 86 HIS A O 1
ATOM 684 N N . HIS A 1 87 ? 9.795 -0.481 -6.572 1.00 92.81 87 HIS A N 1
ATOM 685 C CA . HIS A 1 87 ? 9.408 -1.822 -6.996 1.00 92.81 87 HIS A CA 1
ATOM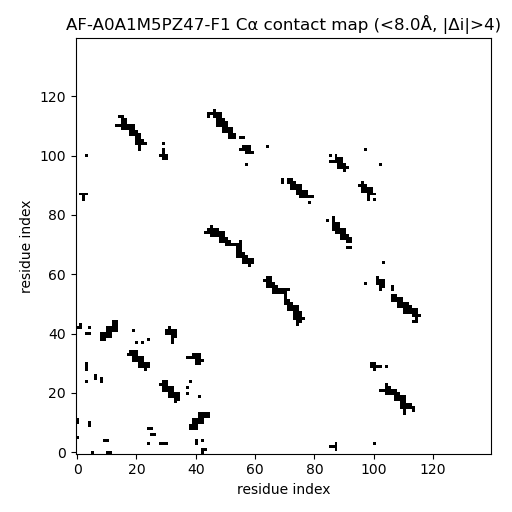 686 C C . HIS A 1 87 ? 8.067 -2.236 -6.408 1.00 92.81 87 HIS A C 1
ATOM 688 O O . HIS A 1 87 ? 7.353 -3.039 -7.003 1.00 92.81 87 HIS A O 1
ATOM 694 N N . ASP A 1 88 ? 7.732 -1.713 -5.230 1.00 94.81 88 ASP A N 1
ATOM 695 C CA . ASP A 1 88 ? 6.490 -2.025 -4.532 1.00 94.81 88 ASP A CA 1
ATOM 696 C C . ASP A 1 88 ? 5.271 -1.538 -5.336 1.00 94.81 88 ASP A C 1
ATOM 698 O O . ASP A 1 88 ? 5.074 -0.337 -5.559 1.00 94.81 88 ASP A O 1
ATOM 702 N N . ALA A 1 89 ? 4.431 -2.485 -5.758 1.00 96.88 89 ALA A N 1
ATOM 703 C CA . ALA A 1 89 ? 3.290 -2.238 -6.627 1.00 96.88 89 ALA A CA 1
ATOM 704 C C . ALA A 1 89 ? 2.059 -3.073 -6.242 1.00 96.88 89 ALA A C 1
ATOM 706 O O . ALA A 1 89 ? 2.147 -4.098 -5.566 1.00 96.88 89 ALA A O 1
ATOM 707 N N . LEU A 1 90 ? 0.898 -2.624 -6.710 1.00 98.06 90 LEU A N 1
ATOM 708 C CA . LEU A 1 90 ? -0.384 -3.304 -6.621 1.00 98.06 90 LEU A CA 1
ATOM 709 C C . LEU A 1 90 ? -0.837 -3.734 -8.012 1.00 98.06 90 LEU A C 1
ATOM 711 O O . LEU A 1 90 ? -0.966 -2.905 -8.907 1.00 98.06 90 LEU A O 1
ATOM 715 N N . GLU A 1 91 ? -1.098 -5.020 -8.171 1.00 98.44 91 GLU A N 1
ATOM 716 C CA . GLU A 1 91 ? -1.723 -5.619 -9.344 1.00 98.44 91 GLU A CA 1
ATOM 717 C C . GLU A 1 91 ? -3.229 -5.741 -9.115 1.00 98.44 91 GLU A C 1
ATOM 719 O O . GLU A 1 91 ? -3.675 -6.331 -8.128 1.00 98.44 91 GLU A O 1
ATOM 724 N N . LEU A 1 92 ? -4.009 -5.150 -10.013 1.00 98.31 92 LEU A N 1
ATOM 725 C CA . LEU A 1 92 ? -5.466 -5.208 -10.013 1.00 98.31 92 LEU A CA 1
ATOM 726 C C . LEU A 1 92 ? -5.970 -6.454 -10.766 1.00 98.31 92 LEU A C 1
ATOM 728 O O . LEU A 1 92 ? -5.216 -7.048 -11.538 1.00 98.31 92 LEU A O 1
ATOM 732 N N . PRO A 1 93 ? -7.249 -6.843 -10.601 1.00 98.19 93 PRO A N 1
ATOM 733 C CA . PRO A 1 93 ? -7.823 -8.010 -11.279 1.00 98.19 93 PRO A CA 1
ATOM 734 C C . PRO A 1 93 ? -7.789 -7.972 -12.811 1.00 98.19 93 PRO A C 1
ATOM 736 O O . PRO A 1 93 ? -7.813 -9.023 -13.442 1.00 98.19 93 PRO A O 1
ATOM 739 N N . ASP A 1 94 ? -7.736 -6.786 -13.417 1.00 96.94 94 ASP A N 1
ATOM 740 C CA . ASP A 1 94 ? -7.598 -6.613 -14.869 1.00 96.94 94 ASP A CA 1
ATOM 741 C C . ASP A 1 94 ? -6.140 -6.675 -15.362 1.00 96.94 94 ASP A C 1
ATOM 743 O O . ASP A 1 94 ? -5.880 -6.473 -16.547 1.00 96.94 94 ASP A O 1
ATOM 747 N N . GLY A 1 95 ? -5.186 -6.936 -14.464 1.00 96.75 95 GLY A N 1
ATOM 748 C CA . GLY A 1 95 ? -3.756 -6.980 -14.756 1.00 96.75 95 GLY A CA 1
ATOM 749 C C . GLY A 1 95 ? -3.061 -5.617 -14.725 1.00 96.75 95 GLY A C 1
ATOM 750 O O . GLY A 1 95 ? -1.846 -5.558 -14.918 1.00 96.75 95 GLY A O 1
ATOM 751 N N . ASN A 1 96 ? -3.775 -4.514 -14.459 1.00 95.88 96 ASN A N 1
ATOM 752 C CA . ASN A 1 96 ? -3.132 -3.212 -14.297 1.00 95.88 96 ASN A CA 1
ATOM 753 C C . ASN A 1 96 ? -2.241 -3.195 -13.052 1.00 95.88 96 ASN A C 1
ATOM 755 O O . ASN A 1 96 ? -2.656 -3.598 -11.965 1.00 95.88 96 ASN A O 1
ATOM 759 N N . VAL A 1 97 ? -1.029 -2.659 -13.200 1.00 96.81 97 VAL A N 1
ATOM 760 C CA . VAL A 1 97 ? -0.054 -2.543 -12.112 1.00 96.81 97 VAL A CA 1
ATOM 761 C C . VAL A 1 97 ? 0.149 -1.076 -11.743 1.00 96.81 97 VAL A C 1
ATOM 763 O O . VAL A 1 97 ? 0.467 -0.244 -12.592 1.00 96.81 97 VAL A O 1
ATOM 766 N N . ILE A 1 98 ? -0.029 -0.754 -10.463 1.00 96.38 98 ILE A N 1
ATOM 767 C CA . ILE A 1 98 ? 0.073 0.597 -9.903 1.00 96.38 98 ILE A CA 1
ATOM 768 C C . ILE A 1 98 ? 1.196 0.619 -8.869 1.00 96.38 98 ILE A C 1
ATOM 770 O O . ILE A 1 98 ? 1.162 -0.145 -7.908 1.00 96.38 98 ILE A O 1
ATOM 774 N N . LEU A 1 99 ? 2.164 1.525 -9.011 1.00 95.50 99 LEU A N 1
ATOM 775 C CA . LEU A 1 99 ? 3.179 1.738 -7.977 1.00 95.50 99 LEU A CA 1
ATOM 776 C C . LEU A 1 99 ? 2.530 2.203 -6.670 1.00 95.50 99 LEU A C 1
ATOM 778 O O . LEU A 1 99 ? 1.710 3.124 -6.667 1.00 95.50 99 LEU A O 1
ATOM 782 N N . VAL A 1 100 ? 2.946 1.622 -5.544 1.00 95.75 100 VAL A N 1
ATOM 783 C CA . VAL A 1 100 ? 2.442 2.007 -4.215 1.00 95.75 100 VAL A CA 1
ATOM 784 C C . VAL A 1 100 ? 2.702 3.491 -3.940 1.00 95.75 100 VAL A C 1
ATOM 786 O O . VAL A 1 100 ? 1.859 4.176 -3.358 1.00 95.75 100 VAL A O 1
ATOM 789 N N . THR A 1 101 ? 3.817 4.021 -4.445 1.00 93.44 101 THR A N 1
ATOM 790 C CA . THR A 1 101 ? 4.165 5.441 -4.327 1.00 93.44 101 THR A CA 1
ATOM 791 C C . THR A 1 101 ? 3.175 6.379 -5.021 1.00 93.44 101 THR A C 1
ATOM 793 O O . THR A 1 101 ? 3.082 7.544 -4.638 1.00 93.44 101 THR A O 1
ATOM 796 N N . HIS A 1 102 ? 2.401 5.886 -5.992 1.00 94.50 102 HIS A N 1
ATOM 797 C CA . HIS A 1 102 ? 1.400 6.666 -6.722 1.00 94.50 102 HIS A CA 1
ATOM 798 C C . HIS A 1 102 ? -0.004 6.571 -6.113 1.00 94.50 102 HIS A C 1
ATOM 800 O O . HIS A 1 102 ? -0.878 7.337 -6.506 1.00 94.50 102 HIS A O 1
ATOM 806 N N . LEU A 1 103 ? -0.276 5.665 -5.169 1.00 95.56 103 LEU A N 1
ATOM 807 C CA . LEU A 1 103 ? -1.620 5.534 -4.583 1.00 95.56 103 LEU A CA 1
ATOM 808 C C . LEU A 1 103 ? -2.077 6.847 -3.969 1.00 95.56 103 LEU A C 1
ATOM 810 O O . LEU A 1 103 ? -1.282 7.511 -3.336 1.00 95.56 103 LEU A O 1
ATOM 814 N N . SER A 1 104 ? -3.340 7.245 -4.062 1.00 94.88 104 SER A N 1
ATOM 815 C CA . SER A 1 104 ? -3.776 8.436 -3.324 1.00 94.88 104 SER A CA 1
ATOM 816 C C . SER A 1 104 ? -3.677 8.203 -1.807 1.00 94.88 104 SER A C 1
ATOM 818 O O . SER A 1 104 ? -4.129 7.175 -1.299 1.00 94.88 104 SER A O 1
ATOM 820 N N . SER A 1 105 ? -3.094 9.167 -1.086 1.00 93.38 105 SER A N 1
ATOM 821 C CA . SER A 1 105 ? -2.976 9.135 0.381 1.00 93.38 105 SER A CA 1
ATOM 822 C C . SER A 1 105 ? -4.347 9.067 1.067 1.00 93.38 105 SER A C 1
ATOM 824 O O . SER A 1 105 ? -5.341 9.570 0.539 1.00 93.38 105 SER A O 1
ATOM 826 N N . GLY A 1 106 ? -4.397 8.456 2.250 1.00 95.56 106 GLY A N 1
ATOM 827 C CA . GLY A 1 106 ? -5.587 8.345 3.095 1.00 95.56 106 GLY A CA 1
ATOM 828 C C . GLY A 1 106 ? -6.557 7.226 2.712 1.00 95.56 106 GLY A C 1
ATOM 829 O O . GLY A 1 106 ? -7.539 7.002 3.420 1.00 95.56 106 GLY A O 1
ATOM 830 N N . GLN A 1 107 ? -6.303 6.510 1.615 1.00 96.81 107 GLN A N 1
ATOM 831 C CA . GLN A 1 107 ? -7.093 5.336 1.252 1.00 96.81 107 GLN A CA 1
ATOM 832 C C . GLN A 1 107 ? -6.838 4.191 2.220 1.00 96.81 107 GLN A C 1
ATOM 834 O O . GLN A 1 107 ? -5.709 3.975 2.656 1.00 96.81 107 GLN A O 1
ATOM 839 N N . ARG A 1 108 ? -7.900 3.457 2.531 1.00 98.38 108 ARG A N 1
ATOM 840 C CA . ARG A 1 108 ? -7.890 2.389 3.522 1.00 98.38 108 ARG A CA 1
ATOM 841 C C . ARG A 1 108 ? -8.037 1.043 2.852 1.00 98.38 108 ARG A C 1
ATOM 843 O O . ARG A 1 108 ? -8.794 0.923 1.888 1.00 98.38 108 ARG A O 1
ATOM 850 N N . ALA A 1 109 ? -7.324 0.060 3.379 1.00 98.44 109 ALA A N 1
ATOM 851 C CA . ALA A 1 109 ? -7.422 -1.312 2.928 1.00 98.44 109 ALA A CA 1
ATOM 852 C C . ALA A 1 109 ? -7.260 -2.297 4.083 1.00 98.44 109 ALA A C 1
ATOM 854 O O . ALA A 1 109 ? -6.511 -2.046 5.021 1.00 98.44 109 ALA A O 1
ATOM 8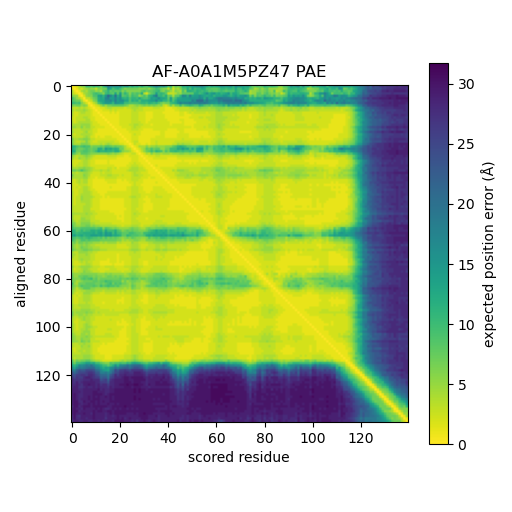55 N N . THR A 1 110 ? -7.923 -3.438 3.994 1.00 98.69 110 THR A N 1
A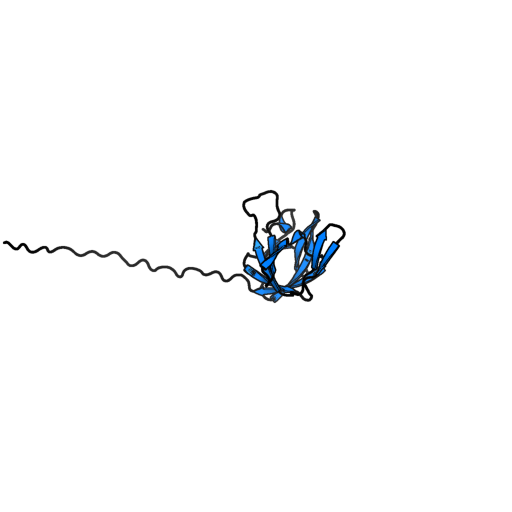TOM 856 C CA . THR A 1 110 ? -7.752 -4.574 4.893 1.00 98.69 110 THR A CA 1
ATOM 857 C C . THR A 1 110 ? -6.880 -5.628 4.229 1.00 98.69 110 THR A C 1
ATOM 859 O O . THR A 1 110 ? -7.083 -5.962 3.062 1.00 98.69 110 THR A O 1
ATOM 862 N N . VAL A 1 111 ? -5.927 -6.183 4.976 1.00 98.56 111 VAL A N 1
ATOM 863 C CA . VAL A 1 111 ? -5.145 -7.343 4.535 1.00 98.56 111 VAL A CA 1
ATOM 864 C C . VAL A 1 111 ? -6.042 -8.577 4.531 1.00 98.56 111 VAL A C 1
ATOM 866 O O . VAL A 1 111 ? -6.464 -9.043 5.588 1.00 98.56 111 VAL A O 1
ATOM 869 N N . LEU A 1 112 ? -6.324 -9.116 3.349 1.00 98.31 112 LEU A N 1
ATOM 870 C CA . LEU A 1 112 ? -7.156 -10.308 3.186 1.00 98.31 112 LEU A CA 1
ATOM 871 C C . LEU A 1 112 ? -6.372 -11.581 3.484 1.00 98.31 112 LEU A C 1
ATOM 873 O O . LEU A 1 112 ? -6.836 -12.442 4.224 1.00 98.31 112 LEU A O 1
ATOM 877 N N . GLN A 1 113 ? -5.173 -11.682 2.916 1.00 97.38 113 GLN A N 1
ATOM 878 C CA . GLN A 1 113 ? -4.297 -12.830 3.094 1.00 97.38 113 GLN A CA 1
ATOM 879 C C . GLN A 1 113 ? -2.834 -12.452 2.883 1.00 97.38 113 GLN A C 1
ATOM 881 O O . GLN A 1 113 ? -2.504 -11.510 2.160 1.00 97.38 113 GLN A O 1
ATOM 886 N N . LEU A 1 114 ? -1.955 -13.211 3.527 1.00 97.19 114 LEU A N 1
ATOM 887 C CA . LEU A 1 114 ? -0.524 -13.222 3.245 1.00 97.19 114 LEU A CA 1
ATOM 888 C C . LEU A 1 114 ? -0.237 -14.290 2.179 1.00 97.19 114 LEU A C 1
ATOM 890 O O . LEU A 1 114 ? -1.035 -15.218 2.043 1.00 97.19 114 LEU A O 1
ATOM 894 N N . PRO A 1 115 ? 0.872 -14.189 1.425 1.00 93.19 115 PRO A N 1
ATOM 895 C CA . PRO A 1 115 ? 1.223 -15.222 0.460 1.00 93.19 115 PRO A CA 1
ATOM 896 C C . PRO A 1 115 ? 1.322 -16.591 1.135 1.00 93.19 115 PRO A C 1
ATOM 898 O O . PRO A 1 115 ? 1.877 -16.725 2.228 1.00 93.19 115 PRO A O 1
ATOM 901 N N . VAL A 1 116 ? 0.810 -17.612 0.454 1.00 82.62 116 VAL A N 1
ATOM 902 C CA . VAL A 1 116 ? 0.957 -18.999 0.887 1.00 82.62 116 VAL A CA 1
ATOM 903 C C . VAL A 1 116 ? 2.399 -19.425 0.629 1.00 82.62 116 VAL A C 1
ATOM 905 O O . VAL A 1 116 ? 2.815 -19.601 -0.517 1.00 82.62 116 VAL A O 1
ATOM 908 N N . SER A 1 117 ? 3.180 -19.592 1.693 1.00 69.81 117 SER A N 1
ATOM 909 C CA . SER A 1 117 ? 4.478 -20.257 1.603 1.00 69.81 117 SER A CA 1
ATOM 910 C C . SER A 1 117 ? 4.233 -21.744 1.356 1.00 69.81 117 SER A C 1
ATOM 912 O O . SER A 1 117 ? 3.943 -22.484 2.293 1.00 69.81 117 SER A O 1
ATOM 914 N N . HIS A 1 118 ? 4.349 -22.202 0.109 1.00 52.62 118 HIS A N 1
ATOM 915 C CA . HIS A 1 118 ? 4.545 -23.627 -0.146 1.00 52.62 118 HIS A CA 1
ATOM 916 C C . HIS A 1 118 ? 5.934 -23.993 0.375 1.00 52.62 118 HIS A C 1
ATOM 918 O O . HIS A 1 118 ? 6.936 -23.821 -0.317 1.00 52.62 118 HIS A O 1
ATOM 924 N N . GLN A 1 119 ? 6.010 -24.447 1.622 1.00 46.16 119 GLN A N 1
ATOM 925 C CA . GLN A 1 119 ? 7.188 -25.156 2.088 1.00 46.16 119 GLN A CA 1
ATOM 926 C C . GLN A 1 119 ? 7.179 -26.503 1.356 1.00 46.16 119 GLN A C 1
ATOM 928 O O . GLN A 1 119 ? 6.203 -27.240 1.511 1.00 46.16 119 GLN A O 1
ATOM 933 N N . PRO A 1 120 ? 8.176 -26.825 0.510 1.00 46.72 120 PRO A N 1
ATOM 934 C CA . PRO A 1 120 ? 8.290 -28.182 0.008 1.00 46.72 120 PRO A CA 1
ATOM 935 C C . PRO A 1 120 ? 8.447 -29.074 1.237 1.00 46.72 120 PRO A C 1
ATOM 937 O O . PRO A 1 120 ? 9.403 -28.922 2.002 1.00 46.72 120 PRO A O 1
ATOM 940 N N . GLU A 1 121 ? 7.457 -29.932 1.482 1.00 48.28 121 GLU A N 1
ATOM 941 C CA . GLU A 1 121 ? 7.567 -30.959 2.504 1.00 48.28 121 GLU A CA 1
ATOM 942 C C . GLU A 1 121 ? 8.866 -31.715 2.247 1.00 48.28 121 GLU A C 1
ATOM 944 O O . GLU A 1 121 ? 9.168 -32.079 1.108 1.00 48.28 121 GLU A O 1
ATOM 949 N N . HIS A 1 122 ? 9.673 -31.844 3.298 1.00 45.38 122 HIS A N 1
ATOM 950 C CA . HIS A 1 122 ? 10.954 -32.526 3.276 1.00 45.38 122 HIS A CA 1
ATOM 951 C C . HIS A 1 122 ? 10.854 -33.805 2.439 1.00 45.38 122 HIS A C 1
ATOM 953 O O . HIS A 1 122 ? 10.227 -34.777 2.861 1.00 45.38 122 HIS A O 1
ATOM 959 N N . ALA A 1 123 ? 11.506 -33.808 1.273 1.00 47.81 123 ALA A N 1
ATOM 960 C CA . ALA A 1 123 ? 11.846 -35.041 0.594 1.00 47.81 123 ALA A CA 1
ATOM 961 C C . ALA A 1 123 ? 12.636 -35.875 1.605 1.00 47.81 123 ALA A C 1
ATOM 963 O O . ALA A 1 123 ? 13.742 -35.514 2.014 1.00 47.81 123 ALA A O 1
ATOM 964 N N . THR A 1 124 ? 12.004 -36.935 2.091 1.00 42.56 124 THR A N 1
ATOM 965 C CA . THR A 1 124 ? 12.625 -37.921 2.962 1.00 42.56 124 THR A CA 1
ATOM 966 C C . THR A 1 124 ? 13.855 -38.443 2.217 1.00 42.56 124 THR A C 1
ATOM 968 O O . THR A 1 124 ? 13.723 -38.803 1.045 1.00 42.56 124 THR A O 1
ATOM 971 N N . PRO A 1 125 ? 15.058 -38.466 2.817 1.00 46.09 125 PRO A N 1
ATOM 972 C CA . PRO A 1 125 ? 16.192 -39.081 2.156 1.00 46.09 125 PRO A CA 1
ATOM 973 C C . PRO A 1 125 ? 15.912 -40.583 2.122 1.00 46.09 125 PRO A C 1
ATOM 975 O O . PRO A 1 125 ? 15.991 -41.260 3.147 1.00 46.09 125 PRO A O 1
ATOM 978 N N . THR A 1 126 ? 15.513 -41.102 0.961 1.00 40.88 126 THR A N 1
ATOM 979 C CA . THR A 1 126 ? 15.478 -42.546 0.733 1.00 40.88 126 THR A CA 1
ATOM 980 C C . THR A 1 126 ? 16.901 -43.049 0.918 1.00 40.88 126 THR A C 1
ATOM 982 O O . THR A 1 126 ? 17.799 -42.670 0.167 1.00 40.88 126 THR A O 1
ATOM 985 N N . ALA A 1 127 ? 17.092 -43.828 1.979 1.00 39.81 127 ALA A N 1
ATOM 986 C CA . ALA A 1 127 ? 18.348 -44.456 2.326 1.00 39.81 127 ALA A CA 1
ATOM 987 C C . ALA A 1 127 ? 18.909 -45.241 1.132 1.00 39.81 127 ALA A C 1
ATOM 989 O O . ALA A 1 127 ? 18.201 -46.008 0.477 1.00 39.81 127 ALA A O 1
ATOM 990 N N . GLU A 1 128 ? 20.197 -45.045 0.874 1.00 47.28 128 GLU A N 1
ATOM 991 C CA . GLU A 1 128 ? 21.003 -45.972 0.095 1.00 47.28 128 GLU A CA 1
ATOM 992 C C . GLU A 1 128 ? 21.084 -47.317 0.839 1.00 47.28 128 GLU A C 1
ATOM 994 O O . GLU A 1 128 ? 21.544 -47.335 1.976 1.00 47.28 128 GLU A O 1
ATOM 999 N N . GLU A 1 129 ? 20.729 -48.442 0.199 1.00 36.84 129 GLU A N 1
ATOM 1000 C CA . GLU A 1 129 ? 21.376 -49.736 0.493 1.00 36.84 129 GLU A CA 1
ATOM 1001 C C . GLU A 1 129 ? 21.301 -50.755 -0.672 1.00 36.84 129 GLU A C 1
ATOM 1003 O O . GLU A 1 129 ? 20.343 -51.495 -0.867 1.00 36.84 129 GLU A O 1
ATOM 1008 N N . HIS A 1 130 ? 22.351 -50.727 -1.497 1.00 39.06 130 HIS A N 1
ATOM 1009 C CA . HIS A 1 130 ? 23.188 -51.846 -1.964 1.00 39.06 130 HIS A CA 1
ATOM 1010 C C . HIS A 1 130 ? 22.650 -53.307 -1.952 1.00 39.06 130 HIS A C 1
ATOM 1012 O O . HIS A 1 130 ? 22.556 -53.908 -0.889 1.00 39.06 130 HIS A O 1
ATOM 1018 N N . SER A 1 131 ? 22.569 -53.981 -3.122 1.00 36.78 131 SER A N 1
ATOM 1019 C CA . SER A 1 131 ? 22.992 -55.404 -3.248 1.00 36.78 131 SER A CA 1
ATOM 1020 C C . SER A 1 131 ? 23.188 -55.926 -4.695 1.00 36.78 131 SER A C 1
ATOM 1022 O O . SER A 1 131 ? 22.243 -56.199 -5.424 1.00 36.78 131 SER A O 1
ATOM 1024 N N . LYS A 1 132 ? 24.469 -56.057 -5.073 1.00 38.38 132 LYS A N 1
ATOM 1025 C CA . LYS A 1 132 ? 25.182 -57.172 -5.752 1.00 38.38 132 LYS A CA 1
ATOM 1026 C C . LYS A 1 132 ? 24.500 -58.053 -6.834 1.00 38.38 132 LYS A C 1
ATOM 1028 O O . LYS A 1 132 ? 23.568 -58.786 -6.551 1.00 38.38 132 LYS A O 1
ATOM 1033 N N . ARG A 1 133 ? 25.220 -58.137 -7.975 1.00 43.12 133 ARG A N 1
ATOM 1034 C CA . ARG A 1 133 ? 25.579 -59.314 -8.822 1.00 43.12 133 ARG A CA 1
ATOM 1035 C C . ARG A 1 133 ? 24.473 -60.310 -9.225 1.00 43.12 133 ARG A C 1
ATOM 1037 O O . ARG A 1 133 ? 23.903 -60.966 -8.369 1.00 43.12 133 ARG A O 1
ATOM 1044 N N . ASN A 1 134 ? 24.349 -60.560 -10.539 1.00 37.41 134 ASN A N 1
ATOM 1045 C CA . ASN A 1 134 ? 24.638 -61.860 -11.184 1.00 37.41 134 ASN A CA 1
ATOM 1046 C C . ASN A 1 134 ? 24.364 -61.801 -12.705 1.00 37.41 134 ASN A C 1
ATOM 1048 O O . ASN A 1 134 ? 23.225 -61.627 -13.124 1.00 37.41 134 ASN A O 1
ATOM 1052 N N . THR A 1 135 ? 25.400 -62.000 -13.526 1.00 44.84 135 THR A N 1
ATOM 1053 C CA . THR A 1 135 ? 25.283 -62.270 -14.973 1.00 44.84 135 THR A CA 1
ATOM 1054 C C . THR A 1 135 ? 25.444 -63.773 -15.194 1.00 44.84 135 THR A C 1
ATOM 1056 O O . THR A 1 135 ? 26.484 -64.300 -14.790 1.00 44.84 135 THR A O 1
ATOM 1059 N N . PRO A 1 136 ? 24.508 -64.484 -15.846 1.00 45.31 136 PRO A N 1
ATOM 1060 C CA . PRO A 1 136 ? 24.804 -65.791 -16.403 1.00 45.31 136 PRO A CA 1
ATOM 1061 C C . PRO A 1 136 ? 25.277 -65.653 -17.856 1.00 45.31 136 PRO A C 1
ATOM 1063 O O . PRO A 1 136 ? 24.743 -64.874 -18.644 1.00 45.31 136 PRO A O 1
ATOM 1066 N N . ALA A 1 137 ? 26.299 -66.433 -18.192 1.00 43.06 137 ALA A N 1
ATOM 1067 C CA . ALA A 1 137 ? 26.741 -66.680 -19.554 1.00 43.06 137 ALA A CA 1
ATOM 1068 C C . ALA A 1 137 ? 25.793 -67.662 -20.267 1.00 43.06 137 ALA A C 1
ATOM 1070 O O . ALA A 1 137 ? 25.318 -68.615 -19.652 1.00 43.06 137 ALA A O 1
ATOM 1071 N N . SER A 1 138 ? 25.575 -67.463 -21.568 1.00 37.88 138 SER A N 1
ATOM 1072 C CA . SER A 1 138 ? 25.222 -68.481 -22.580 1.00 37.88 138 SER A CA 1
ATOM 1073 C C . SER A 1 138 ? 25.447 -67.814 -23.947 1.00 37.88 138 SER A C 1
ATOM 1075 O O . SER A 1 138 ? 24.860 -66.771 -24.205 1.00 37.88 138 SER A O 1
ATOM 1077 N N . ALA A 1 139 ? 26.494 -68.148 -24.704 1.00 37.97 139 ALA A N 1
ATOM 1078 C CA . ALA A 1 139 ? 26.634 -69.334 -25.557 1.00 37.97 139 ALA A CA 1
ATOM 1079 C C . ALA A 1 139 ? 25.557 -69.396 -26.653 1.00 37.97 139 ALA A C 1
ATOM 1081 O O . ALA A 1 139 ? 24.447 -69.847 -26.382 1.00 37.97 139 ALA A O 1
ATOM 1082 N N . LEU A 1 140 ? 25.918 -68.930 -27.855 1.00 39.41 140 LEU A N 1
ATOM 1083 C CA . LEU A 1 140 ? 25.801 -69.603 -29.159 1.00 39.41 140 LEU A CA 1
ATOM 1084 C C . LEU A 1 140 ? 26.635 -68.833 -30.194 1.00 39.41 140 LEU A C 1
ATOM 1086 O O . LEU A 1 140 ? 26.595 -67.583 -30.155 1.00 39.41 140 LEU A O 1
#